Protein AF-A0ABD1S3B9-F1 (afdb_monomer_lite)

Radius of gyration: 33.25 Å; chains: 1; bounding box: 65×69×62 Å

Foldseek 3Di:
DDDDDDDDDDDDDDDDDDDDDPPPPPPPPDDPVRVVVDDDDDDDDPVCVVVVCVVCVVVCVVVVVVCVVVVVDDDDDQWDFADDPDPDDPRTDIDGDPVPDD

Organism: NCBI:txid205694

Structure (mmCIF, N/CA/C/O backbone):
data_AF-A0ABD1S3B9-F1
#
_entry.id   AF-A0ABD1S3B9-F1
#
loop_
_atom_site.group_PDB
_atom_site.id
_atom_site.type_symbol
_atom_site.label_atom_id
_atom_site.label_alt_id
_atom_site.label_comp_id
_atom_site.label_asym_id
_atom_site.label_entity_id
_atom_site.label_seq_id
_atom_site.pdbx_PDB_ins_code
_atom_site.Cartn_x
_atom_site.Cartn_y
_atom_site.Cartn_z
_atom_site.occupancy
_atom_site.B_iso_or_equiv
_atom_site.auth_seq_id
_atom_site.auth_comp_id
_atom_site.auth_asym_id
_atom_site.auth_atom_id
_atom_site.pdbx_PDB_model_num
ATOM 1 N N . MET A 1 1 ? -48.776 -56.324 -24.136 1.00 37.19 1 MET A N 1
ATOM 2 C CA . MET A 1 1 ? -48.250 -57.386 -25.024 1.00 37.19 1 MET A CA 1
ATOM 3 C C . MET A 1 1 ? -47.156 -56.766 -25.874 1.00 37.19 1 MET A C 1
ATOM 5 O O . MET A 1 1 ? -47.421 -55.697 -26.391 1.00 37.19 1 MET A O 1
ATOM 9 N N . VAL A 1 2 ? -45.952 -57.278 -26.098 1.00 36.97 2 VAL A N 1
ATOM 10 C CA . VAL A 1 2 ? -45.032 -58.230 -25.455 1.00 36.97 2 VAL A CA 1
ATOM 11 C C . VAL A 1 2 ? -43.644 -57.736 -25.914 1.00 36.97 2 VAL A C 1
ATOM 13 O O . VAL A 1 2 ? -43.502 -57.213 -27.016 1.00 36.97 2 VAL A O 1
ATOM 16 N N . GLU A 1 3 ? -42.664 -57.853 -25.029 1.00 35.09 3 GLU A N 1
ATOM 17 C CA . GLU A 1 3 ? -41.235 -57.565 -25.186 1.00 35.09 3 GLU A CA 1
ATOM 18 C C . GLU A 1 3 ? -40.579 -58.308 -26.368 1.00 35.09 3 GLU A C 1
ATOM 20 O O . GLU A 1 3 ? -40.948 -59.444 -26.655 1.00 35.09 3 GLU A O 1
ATOM 25 N N . SER A 1 4 ? -39.542 -57.729 -26.992 1.00 45.88 4 SER A N 1
ATOM 26 C CA . SER A 1 4 ? -38.408 -58.503 -27.530 1.00 45.88 4 SER A CA 1
ATOM 27 C C . SER A 1 4 ? -37.163 -57.635 -27.714 1.00 45.88 4 SER A C 1
ATOM 29 O O . SER A 1 4 ? -37.154 -56.638 -28.430 1.00 45.88 4 SER A O 1
ATOM 31 N N . LYS A 1 5 ? -36.114 -58.048 -27.002 1.00 47.66 5 LYS A N 1
ATOM 32 C CA . LYS A 1 5 ? -34.755 -57.511 -26.979 1.00 47.66 5 LYS A CA 1
ATOM 33 C C . LYS A 1 5 ? -34.011 -57.871 -28.264 1.00 47.66 5 LYS A C 1
ATOM 35 O O . LYS A 1 5 ? -34.122 -59.002 -28.727 1.00 47.66 5 LYS A O 1
ATOM 40 N N . GLN A 1 6 ? -33.119 -56.995 -28.723 1.00 46.56 6 GLN A N 1
ATOM 41 C CA . GLN A 1 6 ? -31.945 -57.449 -29.465 1.00 46.56 6 GLN A CA 1
ATOM 42 C C . GLN A 1 6 ? -30.712 -56.645 -29.045 1.00 46.56 6 GLN A C 1
ATOM 44 O O . GLN A 1 6 ? -30.617 -55.437 -29.236 1.00 46.56 6 GLN A O 1
ATOM 49 N N . ILE A 1 7 ? -29.799 -57.360 -28.394 1.00 43.09 7 ILE A N 1
ATOM 50 C CA . ILE A 1 7 ? -28.486 -56.920 -27.939 1.00 43.09 7 ILE A CA 1
ATOM 51 C C . ILE A 1 7 ? -27.521 -57.294 -29.063 1.00 43.09 7 ILE A C 1
ATOM 53 O O . ILE A 1 7 ? -27.454 -58.466 -29.425 1.00 43.09 7 ILE A O 1
ATOM 57 N N . MET A 1 8 ? -26.766 -56.340 -29.606 1.00 39.97 8 MET A N 1
ATOM 58 C CA . MET A 1 8 ? -25.585 -56.649 -30.415 1.00 39.97 8 MET A CA 1
ATOM 59 C C . MET A 1 8 ? -24.417 -55.788 -29.945 1.00 39.97 8 MET A C 1
ATOM 61 O O . MET A 1 8 ? -24.384 -54.573 -30.110 1.00 39.97 8 MET A O 1
ATOM 65 N N . SER A 1 9 ? -23.479 -56.472 -29.298 1.00 42.25 9 SER A N 1
ATOM 66 C CA . SER A 1 9 ? -22.152 -56.023 -28.901 1.00 42.25 9 SER A CA 1
ATOM 67 C C . SER A 1 9 ? -21.247 -55.843 -30.119 1.00 42.25 9 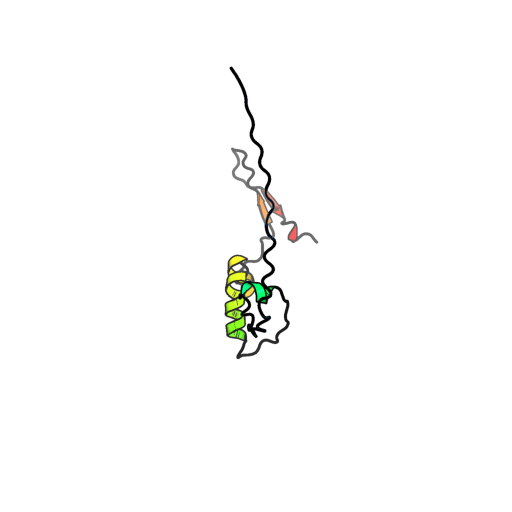SER A C 1
ATOM 69 O O . SER A 1 9 ? -21.163 -56.750 -30.947 1.00 42.25 9 SER A O 1
ATOM 71 N N . SER A 1 10 ? -20.493 -54.746 -30.197 1.00 41.69 10 SER A N 1
ATOM 72 C CA . SER A 1 10 ? -19.273 -54.660 -31.012 1.00 41.69 10 SER A CA 1
ATOM 73 C C . SER A 1 10 ? -18.315 -53.625 -30.417 1.00 41.69 10 SER A C 1
ATOM 75 O O . SER A 1 10 ? -18.700 -52.505 -30.095 1.00 41.69 10 SER A O 1
ATOM 77 N N . SER A 1 11 ? -17.085 -54.078 -30.198 1.00 44.38 11 SER A N 1
ATOM 78 C CA . SER A 1 11 ? -15.996 -53.474 -29.427 1.00 44.38 11 SER A CA 1
ATOM 79 C C . SER A 1 11 ? -15.473 -52.132 -29.970 1.00 44.38 11 SER A C 1
ATOM 81 O O . SER A 1 11 ? -15.511 -51.911 -31.180 1.00 44.38 11 SER A O 1
ATOM 83 N N . PRO A 1 12 ? -14.882 -51.264 -29.122 1.00 45.34 12 PRO A N 1
ATOM 84 C CA . PRO A 1 12 ? -14.152 -50.087 -29.584 1.00 45.34 12 PRO A CA 1
ATOM 85 C C . PRO A 1 12 ? -12.753 -50.465 -30.101 1.00 45.34 12 PRO A C 1
ATOM 87 O O . PRO A 1 12 ? -11.944 -51.060 -29.389 1.00 45.34 12 PRO A O 1
ATOM 90 N N . VAL A 1 13 ? -12.462 -50.093 -31.349 1.00 43.97 13 VAL A N 1
ATOM 91 C CA . VAL A 1 13 ? -11.132 -50.200 -31.966 1.00 43.97 13 VAL A CA 1
ATOM 92 C C . VAL A 1 13 ? -10.215 -49.133 -31.359 1.00 43.97 13 VAL A C 1
ATOM 94 O O . VAL A 1 13 ? -10.431 -47.936 -31.541 1.00 43.97 13 VAL A O 1
ATOM 97 N N . LEU A 1 14 ? -9.187 -49.570 -30.627 1.00 40.50 14 LEU A N 1
ATOM 98 C CA . LEU A 1 14 ? -8.083 -48.735 -30.149 1.00 40.50 14 LEU A CA 1
ATOM 99 C C . LEU A 1 14 ? -7.219 -48.302 -31.342 1.00 40.50 14 LEU A C 1
ATOM 101 O O . LEU A 1 14 ? -6.382 -49.058 -31.832 1.00 40.50 14 LEU A O 1
ATOM 105 N N . GLY A 1 15 ? -7.435 -47.077 -31.817 1.00 37.19 15 GLY A N 1
ATOM 106 C CA . GLY A 1 15 ? -6.564 -46.420 -32.786 1.00 37.19 15 GLY A CA 1
ATOM 107 C C . GLY A 1 15 ? -5.307 -45.874 -32.110 1.00 37.19 15 GLY A C 1
ATOM 108 O O . GLY A 1 15 ? -5.315 -44.767 -31.577 1.00 37.19 15 GLY A O 1
ATOM 109 N N . SER A 1 16 ? -4.220 -46.643 -32.152 1.00 43.75 16 SER A N 1
ATOM 110 C CA . SER A 1 16 ? -2.866 -46.145 -31.900 1.00 43.75 16 SER A CA 1
ATOM 111 C C . SER A 1 16 ? -2.446 -45.216 -33.039 1.00 43.75 16 SER A C 1
ATOM 113 O O . SER A 1 16 ? -2.160 -45.680 -34.139 1.00 43.75 16 SER A O 1
ATOM 115 N N . SER A 1 17 ? -2.373 -43.911 -32.775 1.00 43.84 17 SER A N 1
ATOM 116 C CA . SER A 1 17 ? -1.667 -42.959 -33.638 1.00 43.84 17 SER A CA 1
ATOM 117 C C . SER A 1 17 ? -0.471 -42.395 -32.883 1.00 43.84 17 SER A C 1
ATOM 119 O O . SER A 1 17 ? -0.564 -41.417 -32.143 1.00 43.84 17 SER A O 1
ATOM 121 N N . SER A 1 18 ? 0.668 -43.048 -33.085 1.00 46.75 18 SER A N 1
ATOM 122 C CA . SER A 1 18 ? 2.004 -42.532 -32.818 1.00 46.75 18 SER A CA 1
ATOM 123 C C . SER A 1 18 ? 2.252 -41.278 -33.664 1.00 46.75 18 SER A C 1
ATOM 125 O O . SER A 1 18 ? 2.538 -41.373 -34.855 1.00 46.75 18 SER A O 1
ATOM 127 N N . GLY A 1 19 ? 2.123 -40.106 -33.041 1.00 39.56 19 GLY A N 1
ATOM 128 C CA . GLY A 1 19 ? 2.422 -38.800 -33.625 1.00 39.56 19 GLY A CA 1
ATOM 129 C C . GLY A 1 19 ? 3.580 -38.128 -32.891 1.00 39.56 19 GLY A C 1
ATOM 130 O O . GLY A 1 19 ? 3.433 -37.692 -31.755 1.00 39.56 19 GLY A O 1
ATOM 131 N N . LEU A 1 20 ? 4.726 -38.122 -33.566 1.00 43.59 20 LEU A N 1
ATOM 132 C CA . LEU A 1 20 ? 5.943 -37.319 -33.407 1.00 43.59 20 LEU A CA 1
ATOM 133 C C . LEU A 1 20 ? 5.950 -36.242 -32.299 1.00 43.59 20 LEU A C 1
ATOM 135 O O . LEU A 1 20 ? 5.201 -35.267 -32.308 1.00 43.59 20 LEU A O 1
ATOM 139 N N . GLN A 1 21 ? 6.906 -36.399 -31.381 1.00 47.94 21 GLN A N 1
ATOM 140 C CA . GLN A 1 21 ? 7.254 -35.458 -30.323 1.00 47.94 21 GLN A CA 1
ATOM 141 C C . GLN A 1 21 ? 7.988 -34.236 -30.907 1.00 47.94 21 GLN A C 1
ATOM 143 O O . GLN A 1 21 ? 9.214 -34.150 -30.878 1.00 47.94 21 GLN A O 1
ATOM 148 N N . GLU A 1 22 ? 7.233 -33.264 -31.417 1.00 42.97 22 GLU A N 1
ATOM 149 C CA . GLU A 1 22 ? 7.742 -31.925 -31.721 1.00 42.97 22 GLU A CA 1
ATOM 150 C C . GLU A 1 22 ? 8.056 -31.218 -30.392 1.00 42.97 22 GLU A C 1
ATOM 152 O O . GLU A 1 22 ? 7.167 -30.776 -29.655 1.00 42.97 22 GLU A O 1
ATOM 157 N N . ARG A 1 23 ? 9.344 -31.136 -30.042 1.00 45.88 23 ARG A N 1
ATOM 158 C CA . ARG A 1 23 ? 9.849 -30.388 -28.881 1.00 45.88 23 ARG A CA 1
ATOM 159 C C . ARG A 1 23 ? 9.718 -28.884 -29.161 1.00 45.88 23 ARG A C 1
ATOM 161 O O . ARG A 1 23 ? 10.691 -28.179 -29.399 1.00 45.88 23 ARG A O 1
ATOM 168 N N . SER A 1 24 ? 8.482 -28.391 -29.134 1.00 49.38 24 SER A N 1
ATOM 169 C CA . SER A 1 24 ? 8.168 -26.968 -29.191 1.00 49.38 24 SER A CA 1
ATOM 170 C C . SER A 1 24 ? 8.738 -26.302 -27.941 1.00 49.38 24 SER A C 1
ATOM 172 O O . SER A 1 24 ? 8.258 -26.508 -26.823 1.00 49.38 24 SER A O 1
ATOM 174 N N . ASN A 1 25 ? 9.796 -25.517 -28.139 1.00 56.19 25 ASN A N 1
ATOM 175 C CA . ASN A 1 25 ? 10.401 -24.640 -27.147 1.00 56.19 25 ASN A CA 1
ATOM 176 C C . ASN A 1 25 ? 9.416 -23.495 -26.846 1.00 56.19 25 ASN A C 1
ATOM 178 O O . ASN A 1 25 ? 9.614 -22.344 -27.230 1.00 56.19 25 ASN A O 1
ATOM 182 N N . ARG A 1 26 ? 8.290 -23.814 -26.198 1.00 52.84 26 ARG A N 1
ATOM 183 C CA . ARG A 1 26 ? 7.373 -22.796 -25.701 1.00 52.84 26 ARG A CA 1
ATOM 184 C C . ARG A 1 26 ? 8.093 -22.092 -24.560 1.00 52.84 26 ARG A C 1
ATOM 186 O O . ARG A 1 26 ? 8.160 -22.619 -23.447 1.00 52.84 26 ARG A O 1
ATOM 193 N N . LYS A 1 27 ? 8.602 -20.881 -24.819 1.00 57.50 27 LYS A N 1
ATOM 194 C CA . LYS A 1 27 ? 8.687 -19.853 -23.777 1.00 57.50 27 LYS A CA 1
ATOM 195 C C . LYS A 1 27 ? 7.302 -19.828 -23.140 1.00 57.50 27 LYS A C 1
ATOM 197 O O . LYS A 1 27 ? 6.347 -19.362 -23.752 1.00 57.50 27 LYS A O 1
ATOM 202 N N . ARG A 1 28 ? 7.168 -20.449 -21.967 1.00 63.56 28 ARG A N 1
ATOM 203 C CA . ARG A 1 28 ? 5.953 -20.354 -21.166 1.00 63.56 28 ARG A CA 1
ATOM 204 C C . ARG A 1 28 ? 5.858 -18.895 -20.761 1.00 63.56 28 ARG A C 1
ATOM 206 O O . ARG A 1 28 ? 6.490 -18.497 -19.786 1.00 63.56 28 ARG A O 1
ATOM 213 N N . GLU A 1 29 ? 5.134 -18.100 -21.541 1.00 64.25 29 GLU A N 1
ATOM 214 C CA . GLU A 1 29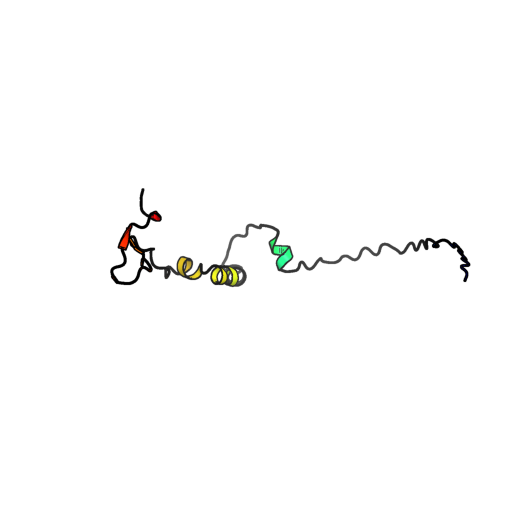 ? 4.641 -16.825 -21.055 1.00 64.25 29 GLU A CA 1
ATOM 215 C C . GLU A 1 29 ? 3.765 -17.144 -19.854 1.00 64.25 29 GLU A C 1
ATOM 217 O O . GLU A 1 29 ? 2.676 -17.712 -19.956 1.00 64.25 29 GLU A O 1
ATOM 222 N N . MET A 1 30 ? 4.328 -16.898 -18.676 1.00 59.12 30 MET A N 1
ATOM 223 C CA . MET A 1 30 ? 3.587 -17.023 -17.444 1.00 59.12 30 MET A CA 1
ATOM 224 C C . MET A 1 30 ? 2.608 -15.861 -17.411 1.00 59.12 30 MET A C 1
ATOM 226 O O . MET A 1 30 ? 3.011 -14.700 -17.453 1.00 59.12 30 MET A O 1
ATOM 230 N N . SER A 1 31 ? 1.319 -16.189 -17.318 1.00 59.56 31 SER A N 1
ATOM 231 C CA . SER A 1 31 ? 0.296 -15.234 -16.899 1.00 59.56 31 SER A CA 1
ATOM 232 C C . SER A 1 31 ? 0.809 -14.476 -15.672 1.00 59.56 31 SER A C 1
ATOM 234 O O . SER A 1 31 ? 1.379 -15.090 -14.764 1.00 59.56 31 SER A O 1
ATOM 236 N N . PHE A 1 32 ? 0.607 -13.155 -15.643 1.00 59.00 32 PHE A N 1
ATOM 237 C CA . PHE A 1 32 ? 1.050 -12.282 -14.552 1.00 59.00 32 PHE A CA 1
ATOM 238 C C . PHE A 1 32 ? 0.674 -12.859 -13.175 1.00 59.00 32 PHE A C 1
ATOM 240 O O . PHE A 1 32 ? 1.494 -12.871 -12.264 1.00 59.00 32 PHE A O 1
ATOM 247 N N . GLY A 1 33 ? -0.508 -13.476 -13.051 1.00 57.91 33 GLY A N 1
ATOM 248 C CA . GLY A 1 33 ? -0.956 -14.127 -11.815 1.00 57.91 33 GLY A CA 1
ATOM 249 C C . GLY A 1 33 ? -0.231 -15.434 -11.454 1.00 57.91 33 GLY A C 1
ATOM 250 O O . GLY A 1 33 ? -0.149 -15.778 -10.278 1.00 57.91 33 GLY A O 1
ATOM 251 N N . GLN A 1 34 ? 0.323 -16.166 -12.427 1.00 58.94 34 GLN A N 1
ATOM 252 C CA . GLN A 1 34 ? 1.105 -17.385 -12.172 1.00 58.94 34 GLN A CA 1
ATOM 253 C C . GLN A 1 34 ? 2.558 -17.083 -11.780 1.00 58.94 34 GLN A C 1
ATOM 255 O O . GLN A 1 34 ? 3.131 -17.822 -10.979 1.00 58.94 34 GLN A O 1
ATOM 260 N N . ALA A 1 35 ? 3.139 -15.985 -12.276 1.00 56.62 35 ALA A N 1
ATOM 261 C CA . ALA A 1 35 ? 4.475 -15.539 -11.871 1.00 56.62 35 ALA A CA 1
ATOM 262 C C . ALA A 1 35 ? 4.528 -15.117 -10.387 1.00 56.62 35 ALA A C 1
ATOM 264 O O . ALA A 1 35 ? 5.541 -15.323 -9.722 1.00 56.62 35 ALA A O 1
ATOM 265 N N . LEU A 1 36 ? 3.414 -14.610 -9.847 1.00 58.56 36 LEU A N 1
ATOM 266 C CA . LEU A 1 36 ? 3.297 -14.154 -8.456 1.00 58.56 36 LEU A CA 1
ATOM 267 C C . LEU A 1 36 ? 3.220 -15.286 -7.419 1.00 58.56 36 LEU A C 1
ATOM 269 O O . LEU A 1 36 ? 3.318 -15.021 -6.226 1.00 58.56 36 LEU A O 1
ATOM 273 N N . ARG A 1 37 ? 3.080 -16.555 -7.835 1.00 60.84 37 ARG A N 1
ATOM 274 C CA . ARG A 1 37 ? 3.114 -17.697 -6.898 1.00 60.84 37 ARG A CA 1
ATOM 275 C C . ARG A 1 37 ? 4.519 -18.062 -6.422 1.00 60.84 37 ARG A C 1
ATOM 277 O O . ARG A 1 37 ? 4.669 -18.957 -5.593 1.00 60.84 37 ARG A O 1
ATOM 284 N N . ARG A 1 38 ? 5.549 -17.395 -6.943 1.00 69.88 38 ARG A N 1
ATOM 285 C CA . ARG A 1 38 ? 6.919 -17.504 -6.452 1.00 69.88 38 ARG A CA 1
ATOM 286 C C . ARG A 1 38 ? 7.297 -16.220 -5.738 1.00 69.88 38 ARG A C 1
ATOM 288 O O . ARG A 1 38 ? 7.352 -15.162 -6.354 1.00 69.88 38 ARG A O 1
ATOM 295 N N . SER A 1 39 ? 7.602 -16.338 -4.452 1.00 77.62 39 SER A N 1
ATOM 296 C CA . SER A 1 39 ? 8.250 -15.266 -3.707 1.00 77.62 39 SER A CA 1
ATOM 297 C C . SER A 1 39 ? 9.649 -15.049 -4.272 1.00 77.62 39 SER A C 1
ATOM 299 O O . SER A 1 39 ? 10.424 -15.997 -4.410 1.00 77.62 39 SER A O 1
ATOM 301 N N . PHE A 1 40 ? 9.974 -13.806 -4.603 1.00 78.19 40 PHE A N 1
ATOM 302 C CA . PHE A 1 40 ? 11.310 -13.404 -5.016 1.00 78.19 40 PHE A CA 1
ATOM 303 C C . PHE A 1 40 ? 11.726 -12.162 -4.236 1.00 78.19 40 PHE A C 1
ATOM 305 O O . PHE A 1 40 ? 10.900 -11.316 -3.899 1.00 78.19 40 PHE A O 1
ATOM 312 N N . PHE A 1 41 ? 13.020 -12.058 -3.954 1.00 85.62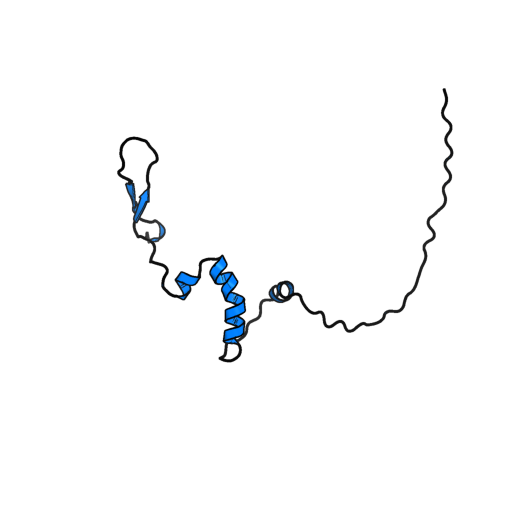 41 PHE A N 1
ATOM 313 C CA . PHE A 1 41 ? 13.606 -10.895 -3.303 1.00 85.62 41 PHE A CA 1
ATOM 314 C C . PHE A 1 41 ? 14.382 -10.104 -4.346 1.00 85.62 41 PHE A C 1
ATOM 316 O O . PHE A 1 41 ? 15.288 -10.634 -4.986 1.00 85.62 41 PHE A O 1
ATOM 323 N N . VAL A 1 42 ? 14.018 -8.838 -4.525 1.00 87.69 42 VAL A N 1
ATOM 324 C CA . VAL A 1 42 ? 14.706 -7.912 -5.428 1.00 87.69 42 VAL A CA 1
ATOM 325 C C . VAL A 1 42 ? 14.982 -6.628 -4.664 1.00 87.69 42 VAL A C 1
ATOM 327 O O . VAL A 1 42 ? 14.102 -6.087 -3.996 1.00 87.69 42 VAL A O 1
ATOM 330 N N . LYS A 1 43 ? 16.220 -6.140 -4.760 1.00 95.38 43 LYS A N 1
ATOM 331 C CA . LYS A 1 43 ? 16.592 -4.837 -4.215 1.00 95.38 43 LYS A CA 1
ATOM 332 C C . LYS A 1 43 ? 16.004 -3.746 -5.104 1.00 95.38 43 LYS A C 1
ATOM 334 O O . LYS A 1 43 ? 16.255 -3.731 -6.309 1.00 95.38 43 LYS A O 1
ATOM 339 N N . LEU A 1 44 ? 15.246 -2.833 -4.506 1.00 95.12 44 LEU A N 1
ATOM 340 C CA . LEU A 1 44 ? 14.706 -1.704 -5.247 1.00 95.12 44 LEU A CA 1
ATOM 341 C C . LEU A 1 44 ? 15.795 -0.664 -5.533 1.00 95.12 44 LEU A C 1
ATOM 343 O O . LEU A 1 44 ? 16.602 -0.330 -4.665 1.00 95.12 44 LEU A O 1
ATOM 347 N N . ASP A 1 45 ? 15.798 -0.158 -6.757 1.00 96.75 45 ASP A N 1
ATOM 348 C CA . ASP A 1 45 ? 16.641 0.928 -7.237 1.00 96.75 45 ASP A CA 1
ATOM 349 C C . ASP A 1 45 ? 15.788 1.963 -7.991 1.00 96.75 45 ASP A C 1
ATOM 351 O O . ASP A 1 45 ? 14.573 1.820 -8.135 1.00 96.75 45 ASP A O 1
ATOM 355 N N . ARG A 1 46 ? 16.417 3.036 -8.483 1.00 97.06 46 ARG A N 1
ATOM 356 C CA . ARG A 1 46 ? 15.702 4.110 -9.196 1.00 97.06 46 ARG A CA 1
ATOM 357 C C . ARG A 1 46 ? 15.043 3.644 -10.499 1.00 97.06 46 ARG A C 1
ATOM 359 O O . ARG A 1 46 ? 14.097 4.285 -10.942 1.00 97.06 46 ARG A O 1
ATOM 366 N N . SER A 1 47 ? 15.534 2.565 -11.104 1.00 96.44 47 SER A N 1
ATOM 367 C CA . SER A 1 47 ? 15.038 2.042 -12.377 1.00 96.44 47 SER A CA 1
ATOM 368 C C . SER A 1 47 ? 13.848 1.097 -12.199 1.00 96.44 47 SER A C 1
ATOM 370 O O . SER A 1 47 ? 12.914 1.126 -12.996 1.00 96.44 47 SER A O 1
ATOM 372 N N . ASN A 1 48 ? 13.843 0.296 -11.131 1.00 93.81 48 ASN A N 1
ATOM 373 C CA . ASN A 1 48 ? 12.833 -0.735 -10.900 1.00 93.81 48 ASN A CA 1
ATOM 374 C C . ASN A 1 48 ? 11.726 -0.300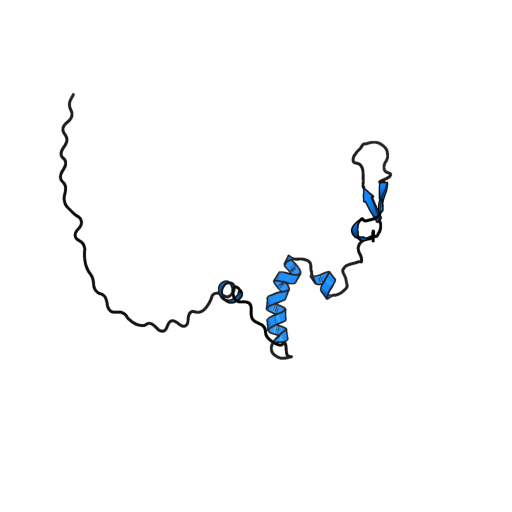 -9.920 1.00 93.81 48 ASN A C 1
ATOM 376 O O . ASN A 1 48 ? 10.632 -0.872 -9.935 1.00 93.81 48 ASN A O 1
ATOM 380 N N .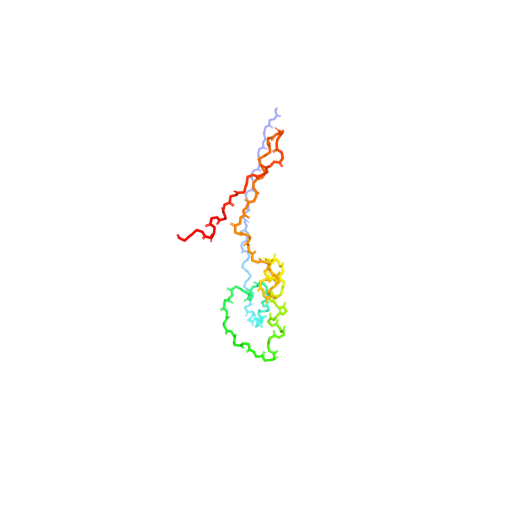 PHE A 1 49 ? 11.966 0.744 -9.118 1.00 94.75 49 PHE A N 1
ATOM 381 C CA . PHE A 1 49 ? 11.000 1.258 -8.151 1.00 94.75 49 PHE A CA 1
ATOM 382 C C . PHE A 1 49 ? 9.666 1.688 -8.783 1.00 94.75 49 PHE A C 1
ATOM 384 O O . PHE A 1 49 ? 8.629 1.322 -8.227 1.00 94.75 49 PHE A O 1
ATOM 391 N N . PRO A 1 50 ? 9.620 2.399 -9.932 1.00 95.31 50 PRO A N 1
ATOM 392 C CA . PRO A 1 50 ? 8.345 2.780 -10.546 1.00 95.31 50 PRO A CA 1
ATOM 393 C C . PRO A 1 50 ? 7.489 1.570 -10.939 1.00 95.31 50 PRO A C 1
ATOM 395 O O . PRO A 1 50 ? 6.288 1.548 -10.673 1.00 95.31 50 PRO A O 1
ATOM 398 N N . SER A 1 51 ? 8.109 0.535 -11.512 1.00 93.31 51 SER A N 1
ATOM 399 C CA . SER A 1 51 ? 7.425 -0.704 -11.896 1.00 93.31 51 SER A CA 1
ATOM 400 C C . SER A 1 51 ? 6.895 -1.446 -10.675 1.00 93.31 51 SER A C 1
ATOM 402 O O . SER A 1 51 ? 5.720 -1.811 -10.631 1.00 93.31 51 SER A O 1
ATOM 404 N N . TRP A 1 52 ? 7.733 -1.599 -9.646 1.00 91.88 52 TRP A N 1
ATOM 405 C CA . TRP A 1 52 ? 7.321 -2.186 -8.374 1.00 91.88 52 TRP A CA 1
ATOM 406 C C . TRP A 1 52 ? 6.149 -1.418 -7.749 1.00 91.88 52 TRP A C 1
ATOM 408 O O . TRP A 1 52 ? 5.154 -2.028 -7.356 1.00 91.88 52 TRP A O 1
ATOM 418 N N . LYS A 1 53 ? 6.220 -0.080 -7.729 1.00 92.38 53 LYS A N 1
ATOM 419 C CA . LYS A 1 53 ? 5.166 0.787 -7.192 1.00 92.38 53 LYS A CA 1
ATOM 420 C C . LYS A 1 53 ? 3.842 0.554 -7.918 1.00 92.38 53 LYS A C 1
ATOM 422 O O . LYS A 1 53 ? 2.815 0.383 -7.263 1.00 92.38 53 LYS A O 1
ATOM 427 N N . THR A 1 54 ? 3.854 0.495 -9.247 1.00 94.19 54 THR A N 1
ATOM 428 C CA . THR A 1 54 ? 2.652 0.219 -10.049 1.00 94.19 54 THR A CA 1
ATOM 429 C C . THR A 1 54 ? 2.060 -1.156 -9.741 1.00 94.19 54 THR A C 1
ATOM 431 O O . THR A 1 54 ? 0.844 -1.274 -9.629 1.00 94.19 54 THR A O 1
ATOM 434 N N . MET A 1 55 ? 2.895 -2.179 -9.533 1.00 91.31 55 MET A N 1
ATOM 435 C CA . MET A 1 55 ? 2.429 -3.529 -9.196 1.00 91.31 55 MET A CA 1
ATOM 436 C C . MET A 1 55 ? 1.769 -3.610 -7.814 1.00 91.31 55 MET A C 1
ATOM 438 O O . MET A 1 55 ? 0.772 -4.311 -7.659 1.00 91.31 55 MET A O 1
ATOM 442 N N . ILE A 1 56 ? 2.308 -2.911 -6.810 1.00 90.75 56 ILE A N 1
ATOM 443 C CA . ILE A 1 56 ? 1.821 -3.003 -5.424 1.00 90.75 56 ILE A CA 1
ATOM 444 C C . ILE A 1 56 ? 0.680 -2.020 -5.113 1.00 90.75 56 ILE A C 1
ATOM 446 O O . ILE A 1 56 ? -0.114 -2.261 -4.206 1.00 90.75 56 ILE A O 1
ATOM 450 N N . THR A 1 57 ? 0.545 -0.933 -5.882 1.00 92.06 57 THR A N 1
ATOM 451 C CA . THR A 1 57 ? -0.484 0.102 -5.655 1.00 92.06 57 THR A CA 1
ATOM 452 C C . THR A 1 57 ? -1.917 -0.454 -5.604 1.00 92.06 57 THR A C 1
ATOM 454 O O . THR A 1 57 ? -2.650 -0.065 -4.694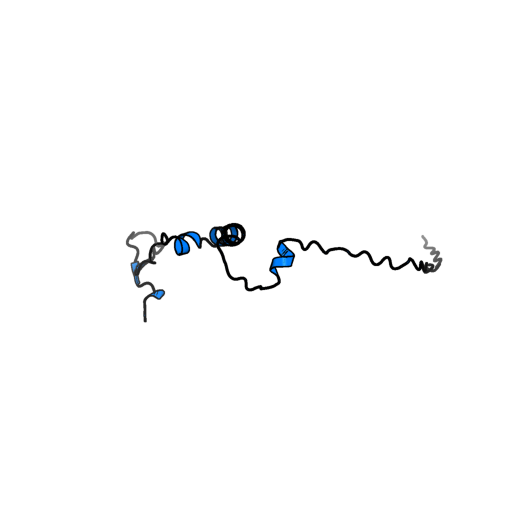 1.00 92.06 57 THR A O 1
ATOM 457 N N . PRO A 1 58 ? -2.355 -1.365 -6.500 1.00 92.25 58 PRO A N 1
ATOM 458 C CA . PRO A 1 58 ? -3.696 -1.944 -6.425 1.00 92.25 58 PRO A CA 1
ATOM 459 C C . PRO A 1 58 ? -3.947 -2.719 -5.129 1.00 92.25 58 PRO A C 1
ATOM 461 O O . PRO A 1 58 ? -5.030 -2.610 -4.566 1.00 92.25 58 PRO A O 1
ATOM 464 N N . VAL A 1 59 ? -2.941 -3.448 -4.633 1.00 90.81 59 VAL A N 1
ATOM 465 C CA . VAL A 1 59 ? -3.028 -4.204 -3.372 1.00 90.81 59 VAL A CA 1
ATOM 466 C C . VAL A 1 59 ? -3.173 -3.241 -2.196 1.00 90.81 59 VAL A C 1
ATOM 468 O O . VAL A 1 59 ? -4.100 -3.360 -1.404 1.00 90.81 59 VAL A O 1
ATOM 471 N N . ILE A 1 60 ? -2.325 -2.210 -2.145 1.00 92.56 60 ILE A N 1
ATOM 472 C CA . ILE A 1 60 ? -2.375 -1.165 -1.112 1.00 92.56 60 ILE A CA 1
ATOM 473 C C . ILE A 1 60 ? -3.750 -0.487 -1.068 1.00 92.56 60 ILE A C 1
ATOM 475 O O . ILE A 1 60 ? -4.283 -0.241 0.014 1.00 92.56 60 ILE A O 1
ATOM 479 N N . LYS A 1 61 ? -4.320 -0.170 -2.235 1.00 91.50 61 LYS A N 1
ATOM 480 C CA . LYS A 1 61 ? -5.633 0.477 -2.331 1.00 91.50 61 LYS A CA 1
ATOM 481 C C . LYS A 1 61 ? -6.772 -0.469 -1.967 1.00 91.50 61 LYS A C 1
ATOM 483 O O . LYS A 1 61 ? -7.682 -0.052 -1.255 1.00 91.50 61 LYS A O 1
ATOM 488 N N . GLY A 1 62 ? -6.709 -1.723 -2.416 1.00 91.50 62 GLY A N 1
ATOM 489 C CA . GLY A 1 62 ? -7.686 -2.758 -2.075 1.00 91.50 62 GLY A CA 1
ATOM 490 C C . GLY A 1 62 ? -7.777 -2.988 -0.567 1.00 91.50 62 GLY A C 1
ATOM 491 O O . GLY A 1 62 ? -8.873 -2.985 -0.010 1.00 91.50 62 GLY A O 1
ATOM 492 N N . ASP A 1 63 ? -6.624 -3.049 0.099 1.00 92.19 63 ASP A N 1
ATOM 493 C CA . ASP A 1 63 ? -6.528 -3.297 1.542 1.00 92.19 63 ASP A CA 1
ATOM 494 C C . ASP A 1 63 ? -6.621 -2.015 2.391 1.00 92.19 63 ASP A C 1
ATOM 496 O O . ASP A 1 63 ? -6.460 -2.057 3.610 1.00 92.19 63 ASP A O 1
ATOM 500 N N . LYS A 1 64 ? -6.884 -0.854 1.770 1.00 90.81 64 LYS A N 1
ATOM 501 C CA . LYS A 1 64 ? -6.976 0.460 2.442 1.00 90.81 64 LYS A CA 1
ATOM 502 C C . LYS A 1 64 ? -5.722 0.814 3.258 1.00 90.81 64 LYS A C 1
ATOM 504 O O . LYS A 1 64 ? -5.792 1.523 4.261 1.00 90.81 64 LYS A O 1
ATOM 509 N N . LEU A 1 65 ? -4.556 0.356 2.801 1.00 91.38 65 LEU A N 1
ATOM 510 C CA . LEU A 1 65 ? -3.263 0.578 3.456 1.00 91.38 65 LEU A CA 1
ATOM 511 C C . LEU A 1 65 ? -2.620 1.922 3.090 1.00 91.38 65 LEU A C 1
ATOM 513 O O . LEU A 1 65 ? -1.637 2.329 3.706 1.00 91.38 65 LEU A O 1
ATOM 517 N N . GLU A 1 66 ? -3.171 2.628 2.100 1.00 91.38 66 GLU A N 1
ATOM 518 C CA . GLU A 1 66 ? -2.631 3.896 1.595 1.00 91.38 66 GLU A CA 1
ATOM 519 C C . GLU A 1 66 ? -2.446 4.936 2.707 1.00 91.38 66 GLU A C 1
ATOM 521 O O . GLU A 1 66 ? -1.397 5.575 2.781 1.00 91.38 66 GLU A O 1
ATOM 526 N N . GLY A 1 67 ? -3.400 5.044 3.634 1.00 88.88 67 GLY A N 1
ATOM 527 C CA . GLY A 1 67 ? -3.288 5.996 4.735 1.00 88.88 67 GLY A CA 1
ATOM 528 C C . GLY A 1 67 ? -2.171 5.670 5.729 1.00 88.88 67 GLY A C 1
ATOM 529 O O . GLY A 1 67 ? -1.597 6.580 6.325 1.00 88.88 67 GLY A O 1
ATOM 530 N N . PHE A 1 68 ? -1.796 4.395 5.874 1.00 88.69 68 PHE A N 1
ATOM 531 C CA . PHE A 1 68 ? -0.657 4.008 6.707 1.00 88.69 68 PHE A CA 1
ATOM 532 C C . PHE A 1 68 ? 0.671 4.355 6.032 1.00 88.69 68 PHE A C 1
ATOM 534 O O . PHE A 1 68 ? 1.597 4.801 6.700 1.00 88.69 68 PHE A O 1
ATOM 541 N N . LEU A 1 69 ? 0.756 4.199 4.707 1.00 89.06 69 LEU A N 1
ATOM 542 C CA . LEU A 1 69 ? 1.954 4.548 3.940 1.00 89.06 69 LEU A CA 1
ATOM 543 C C . LEU A 1 69 ? 2.168 6.059 3.832 1.00 89.06 69 LEU A C 1
ATOM 545 O O . LEU A 1 69 ? 3.305 6.519 3.868 1.00 89.06 69 LEU A O 1
ATOM 549 N N . LEU A 1 70 ? 1.084 6.825 3.689 1.00 89.25 70 LEU A N 1
ATOM 550 C CA . LEU A 1 70 ? 1.128 8.286 3.583 1.00 89.25 70 LEU A CA 1
ATOM 551 C C . LEU A 1 70 ? 1.093 8.991 4.947 1.00 89.25 70 LEU A C 1
ATOM 553 O O . LEU A 1 70 ? 1.207 10.212 5.001 1.00 89.25 70 LEU A O 1
ATOM 557 N N . GLY A 1 71 ? 0.911 8.247 6.042 1.00 87.19 71 GLY A N 1
ATOM 558 C CA . GLY A 1 71 ? 0.758 8.813 7.384 1.00 87.19 71 GLY A CA 1
ATOM 559 C C . GLY A 1 71 ? -0.532 9.619 7.576 1.00 87.19 71 GLY A C 1
ATOM 560 O O . GLY A 1 71 ? -0.619 10.417 8.503 1.00 87.19 71 GLY A O 1
ATOM 561 N N . THR A 1 72 ? -1.529 9.435 6.708 1.00 91.38 72 THR A N 1
ATOM 562 C CA . THR A 1 72 ? -2.830 10.113 6.797 1.00 91.38 72 THR A CA 1
ATOM 563 C C . THR A 1 72 ? -3.847 9.335 7.628 1.00 91.38 72 THR A C 1
ATOM 565 O O . THR A 1 72 ? -4.859 9.908 8.029 1.00 91.38 72 THR A O 1
ATOM 568 N N . THR A 1 73 ? -3.597 8.052 7.927 1.00 89.38 73 THR A N 1
ATOM 569 C CA . THR A 1 73 ? -4.454 7.281 8.836 1.00 89.38 73 THR A CA 1
ATOM 570 C C . THR A 1 73 ? -4.346 7.855 10.252 1.00 89.38 73 THR A C 1
ATOM 572 O O . THR A 1 73 ? -3.257 7.831 10.835 1.00 89.38 73 THR A O 1
ATOM 575 N N . PRO A 1 74 ? -5.452 8.340 10.846 1.00 85.81 74 PRO A N 1
ATOM 576 C CA . PRO A 1 74 ? -5.427 8.853 12.204 1.00 85.81 74 PRO A CA 1
ATOM 577 C C . PRO A 1 74 ? -5.143 7.726 13.195 1.00 85.81 74 PRO A C 1
ATOM 579 O O . PRO A 1 74 ? -5.547 6.575 13.009 1.00 85.81 74 PRO A O 1
ATOM 582 N N . ARG A 1 75 ? -4.473 8.071 14.296 1.00 83.44 75 ARG A N 1
ATOM 583 C CA . ARG A 1 75 ? -4.288 7.142 15.410 1.00 83.44 75 ARG A CA 1
ATOM 584 C C . ARG A 1 75 ? -5.665 6.674 15.915 1.00 83.44 75 ARG A C 1
ATOM 586 O O . ARG A 1 75 ? -6.524 7.528 16.142 1.00 83.44 75 ARG A O 1
ATOM 593 N N . PRO A 1 76 ? -5.875 5.364 16.153 1.00 85.81 76 PRO A N 1
ATOM 594 C CA . PRO A 1 76 ? -7.127 4.872 16.718 1.00 85.81 76 PRO A CA 1
ATOM 595 C C . PRO A 1 76 ? -7.458 5.581 18.032 1.00 85.81 76 PRO A C 1
ATOM 597 O O . PRO A 1 76 ? -6.567 5.800 18.857 1.00 85.81 76 PRO A O 1
ATOM 600 N N . SER A 1 77 ? -8.726 5.921 18.254 1.00 85.94 77 SER A N 1
ATOM 601 C CA . SER A 1 77 ? -9.146 6.552 19.507 1.00 85.94 77 SER A CA 1
ATOM 602 C C . SER A 1 77 ? -8.845 5.645 20.703 1.00 85.94 77 SER A C 1
ATOM 604 O O . SER A 1 77 ? -9.013 4.424 20.634 1.00 85.94 77 SER A O 1
ATOM 606 N N . LYS A 1 78 ? -8.421 6.252 21.818 1.00 86.25 78 LYS A N 1
ATOM 607 C CA . LYS A 1 78 ? -8.259 5.558 23.106 1.00 86.25 78 LYS A CA 1
ATOM 608 C C . LYS A 1 78 ? -9.594 5.145 23.718 1.00 86.25 78 LYS A C 1
ATOM 610 O O . LYS A 1 78 ? -9.605 4.300 24.597 1.00 86.25 78 LYS A O 1
ATOM 615 N N . ASN A 1 79 ? -10.683 5.745 23.249 1.00 84.81 79 ASN A N 1
ATOM 616 C CA . ASN A 1 79 ? -12.025 5.565 23.769 1.00 84.81 79 ASN A CA 1
ATOM 617 C C . ASN A 1 79 ? -12.966 5.176 22.623 1.00 84.81 79 ASN A C 1
ATOM 619 O O . ASN A 1 79 ? -12.926 5.797 21.557 1.00 84.81 79 ASN A O 1
ATOM 623 N N . ILE A 1 80 ? -13.811 4.175 22.844 1.00 85.00 80 ILE A N 1
ATOM 624 C CA . ILE A 1 80 ? -14.826 3.701 21.901 1.00 85.00 80 ILE A CA 1
ATOM 625 C C . ILE A 1 80 ? -16.191 4.081 22.472 1.00 85.00 80 ILE A C 1
ATOM 627 O O . ILE A 1 80 ? -16.472 3.817 23.639 1.00 85.00 80 ILE A O 1
ATOM 631 N N . MET A 1 81 ? -17.036 4.717 21.663 1.00 80.94 81 MET A N 1
ATOM 632 C CA . MET A 1 81 ? -18.412 5.027 22.044 1.00 80.94 81 MET A CA 1
ATOM 633 C C . MET A 1 81 ? -19.311 3.871 21.614 1.00 80.94 81 MET A C 1
ATOM 635 O O . MET A 1 81 ? -19.404 3.570 20.425 1.00 80.94 81 MET A O 1
ATOM 639 N N . ILE A 1 82 ? -19.962 3.221 22.574 1.00 78.25 82 ILE A N 1
ATOM 640 C CA . ILE A 1 82 ? -20.975 2.203 22.302 1.00 78.25 82 ILE A CA 1
ATOM 641 C C . ILE A 1 82 ? -22.334 2.891 22.396 1.00 78.25 82 ILE A C 1
ATOM 643 O O . ILE A 1 82 ? -22.714 3.387 23.456 1.00 78.25 82 ILE A O 1
ATOM 647 N N . SER A 1 83 ? -23.062 2.943 21.283 1.00 70.19 83 SER A N 1
ATOM 648 C CA . SER A 1 83 ? -24.489 3.256 21.310 1.00 70.19 83 SER A CA 1
ATOM 649 C C . SER A 1 83 ? -25.236 1.966 21.628 1.00 70.19 83 SER A C 1
ATOM 651 O O . SER A 1 83 ? -25.287 1.043 20.817 1.00 70.19 83 SER A O 1
ATOM 653 N N . GLU A 1 84 ? -25.786 1.867 22.834 1.00 62.19 84 GLU A N 1
ATOM 654 C CA . GLU A 1 84 ? -26.763 0.823 23.113 1.00 62.19 84 GLU A CA 1
ATOM 655 C C . GLU A 1 84 ? -28.045 1.202 22.370 1.00 62.19 84 GLU A C 1
ATOM 657 O O . GLU A 1 84 ? -28.638 2.248 22.617 1.00 62.19 84 GLU A O 1
ATOM 662 N N . ALA A 1 85 ? -28.455 0.373 21.409 1.00 56.28 85 ALA A N 1
ATOM 663 C CA . ALA A 1 85 ? -29.693 0.540 20.650 1.00 56.28 85 ALA A CA 1
ATOM 664 C C . ALA A 1 85 ? -30.928 0.198 21.507 1.00 56.28 85 ALA A C 1
ATOM 666 O O . ALA A 1 85 ? -31.775 -0.600 21.107 1.00 56.28 85 ALA A O 1
ATOM 667 N N . ARG A 1 86 ? -31.013 0.753 22.718 1.00 57.59 86 ARG A N 1
ATOM 668 C CA . ARG A 1 86 ? -32.216 0.717 23.542 1.00 57.59 86 ARG A CA 1
ATOM 669 C C . ARG A 1 86 ? -32.767 2.127 23.595 1.00 57.59 86 ARG A C 1
ATOM 671 O O . ARG A 1 86 ? -32.086 3.059 24.006 1.00 57.59 86 ARG A O 1
ATOM 678 N N . GLN A 1 87 ? -33.970 2.243 23.046 1.00 53.97 87 GLN A N 1
ATOM 679 C CA . GLN A 1 87 ? -34.770 3.453 23.026 1.00 53.97 87 GLN A CA 1
ATOM 680 C C . GLN A 1 87 ? -34.746 4.106 24.416 1.00 53.97 87 GLN A C 1
ATOM 682 O O . GLN A 1 87 ? -34.920 3.422 25.420 1.00 53.97 87 GLN A O 1
ATOM 687 N N . ASP A 1 88 ? -34.488 5.415 24.406 1.00 53.34 88 ASP A N 1
ATOM 688 C CA . ASP A 1 88 ? -34.862 6.416 25.415 1.00 53.34 88 ASP A CA 1
ATOM 689 C C . ASP A 1 88 ? -33.754 7.175 26.161 1.00 53.34 88 ASP A C 1
ATOM 691 O O . ASP A 1 88 ? -34.058 8.235 26.698 1.00 53.34 88 ASP A O 1
ATOM 695 N N . GLU A 1 89 ? -32.464 6.829 26.059 1.00 52.16 89 GLU A N 1
ATOM 696 C CA . GLU A 1 89 ? -31.391 7.738 26.519 1.00 52.16 89 GLU A CA 1
ATOM 697 C C . GLU A 1 89 ? -30.192 7.765 25.559 1.00 52.16 89 GLU A C 1
ATOM 699 O O . GLU A 1 89 ? -29.351 6.871 25.514 1.00 52.16 89 GLU A O 1
ATOM 704 N N . ALA A 1 90 ? -30.100 8.836 24.766 1.00 53.56 90 ALA A N 1
ATOM 705 C CA . ALA A 1 90 ? -29.042 9.079 23.784 1.00 53.56 90 ALA A CA 1
ATOM 706 C C . ALA A 1 90 ? -27.699 9.497 24.427 1.00 53.56 90 ALA A C 1
ATOM 708 O O . ALA A 1 90 ? -27.080 10.477 24.014 1.00 53.56 90 ALA A O 1
ATOM 709 N N . GLN A 1 91 ? -27.230 8.768 25.441 1.00 56.53 91 GLN A N 1
ATOM 710 C CA . GLN A 1 91 ? -25.883 8.918 25.991 1.00 56.53 91 GLN A CA 1
ATOM 711 C C . GLN A 1 91 ? -25.118 7.605 25.819 1.00 56.53 91 GLN A C 1
ATOM 713 O O . GLN A 1 91 ? -25.149 6.718 26.664 1.00 56.53 91 GLN A O 1
ATOM 718 N N . GLY A 1 92 ? -24.431 7.467 24.681 1.00 65.50 92 GLY A N 1
ATOM 719 C CA . GLY A 1 92 ? -23.578 6.307 24.423 1.00 65.50 92 GLY A CA 1
ATOM 720 C C . GLY A 1 92 ? -22.486 6.171 25.487 1.00 65.50 92 GLY A C 1
ATOM 721 O O . GLY A 1 92 ? -21.802 7.143 25.818 1.00 65.50 92 GLY A O 1
ATOM 722 N N . LYS A 1 93 ? -22.304 4.959 26.015 1.00 75.88 93 LYS A N 1
ATOM 723 C CA . LYS A 1 93 ? -21.281 4.661 27.020 1.00 75.88 93 LYS A CA 1
ATOM 724 C C . LYS A 1 93 ? -19.902 4.695 26.364 1.00 75.88 93 LYS A C 1
ATOM 726 O O . LYS A 1 93 ? -19.654 4.006 25.373 1.00 75.88 93 LYS A O 1
ATOM 731 N N . ILE A 1 94 ? -18.996 5.494 26.922 1.00 82.25 94 ILE A N 1
ATOM 732 C CA . ILE A 1 94 ? -17.599 5.556 26.488 1.00 82.25 94 ILE A CA 1
ATOM 733 C C . ILE A 1 94 ? -16.822 4.458 27.223 1.00 82.25 94 ILE A C 1
ATOM 735 O O . ILE A 1 94 ? -16.733 4.486 28.449 1.00 82.25 94 ILE A O 1
ATOM 739 N N . ILE A 1 95 ? -16.261 3.499 26.485 1.00 86.19 95 ILE A N 1
ATOM 740 C CA . ILE A 1 95 ? -15.367 2.463 27.023 1.00 86.19 95 ILE A CA 1
ATOM 741 C C . ILE A 1 95 ? -13.917 2.717 26.580 1.00 86.19 95 ILE A C 1
ATOM 743 O O . ILE A 1 95 ? -13.703 3.237 25.479 1.00 86.19 95 ILE A O 1
ATOM 747 N N . PRO A 1 96 ? -12.903 2.367 27.392 1.00 84.50 96 PRO A N 1
ATOM 748 C CA . PRO A 1 96 ? -11.518 2.382 26.937 1.00 84.50 96 PRO A CA 1
ATOM 749 C C . PRO A 1 96 ? -11.329 1.357 25.813 1.00 84.50 96 PRO A C 1
ATOM 751 O O . PRO A 1 96 ? -11.942 0.292 25.804 1.00 84.50 96 PRO A O 1
ATOM 754 N N . ASN A 1 97 ? -10.507 1.699 24.826 1.00 84.81 97 ASN A N 1
ATOM 755 C CA . ASN A 1 97 ? -10.175 0.809 23.726 1.00 84.81 97 ASN A CA 1
ATOM 756 C C . ASN A 1 97 ? -9.201 -0.276 24.238 1.00 84.81 97 ASN A C 1
ATOM 758 O O . ASN A 1 97 ? -8.072 0.074 24.601 1.00 84.81 97 ASN A O 1
ATOM 762 N N . PRO A 1 98 ? -9.582 -1.570 24.201 1.00 83.88 98 PRO A N 1
ATOM 763 C CA . PRO A 1 98 ? -8.762 -2.671 24.715 1.00 83.88 98 PRO A CA 1
ATOM 764 C C . PRO A 1 98 ? -7.379 -2.777 24.063 1.00 83.88 98 PRO A C 1
ATOM 766 O O . PRO A 1 98 ? -6.447 -3.291 24.668 1.00 83.88 98 PRO A O 1
ATOM 769 N N . GLN A 1 99 ? -7.200 -2.249 22.845 1.00 80.88 99 GLN A N 1
ATOM 770 C CA . GLN A 1 99 ? -5.897 -2.225 22.165 1.00 80.88 99 GLN A CA 1
ATOM 771 C C . GLN A 1 99 ? -4.839 -1.361 22.879 1.00 80.88 99 GLN A C 1
ATOM 773 O O . GLN A 1 99 ? -3.672 -1.379 22.486 1.00 80.88 99 GLN A O 1
ATOM 778 N N . TYR A 1 100 ? -5.237 -0.568 23.879 1.00 81.06 100 TYR A N 1
ATOM 779 C CA . TYR A 1 100 ? -4.352 0.303 24.653 1.00 81.06 100 TYR A CA 1
ATOM 780 C C . TYR A 1 100 ? -4.113 -0.161 26.095 1.00 81.06 100 TYR A C 1
ATOM 782 O O . TYR A 1 100 ? -3.321 0.480 26.790 1.00 81.06 100 TYR A O 1
ATOM 790 N N . GLU A 1 101 ? -4.760 -1.236 26.545 1.00 76.88 101 GLU A N 1
ATOM 791 C CA . GLU A 1 101 ? -4.499 -1.831 27.858 1.00 76.88 101 GLU A CA 1
ATOM 792 C C . GLU A 1 101 ? -3.207 -2.668 27.765 1.00 76.88 101 GLU A C 1
ATOM 794 O O . GLU A 1 101 ? -3.063 -3.498 26.867 1.00 76.88 101 GLU A O 1
ATOM 799 N N . LYS A 1 102 ? -2.218 -2.359 28.614 1.00 68.50 102 LYS A N 1
ATOM 800 C CA . LYS A 1 102 ? -0.906 -3.029 28.673 1.00 68.50 102 LYS A CA 1
ATOM 801 C C . LYS A 1 102 ? -0.861 -4.038 29.805 1.00 68.50 102 LYS A C 1
ATOM 803 O O . LYS A 1 102 ? -1.410 -3.700 30.875 1.00 68.50 102 LYS A O 1
#

Secondary structure (DSSP, 8-state):
-------------------------------HHHHTTS-------TTTHHHHHHHHHHHHHHTT-HHHHHT-SPPPPSEEEE----TT---PEEEE-GGG--

pLDDT: mean 70.55, std 19.96, range [35.09, 97.06]

Sequence (102 aa):
MVESKQIMSSSPVLGSSSGLQERSNRKREMSFGQALRRSFFVKLDRSNFPSWKTMITPVIKGDKLEGFLLGTTPRPSKNIMISEARQDEAQGKIIPNPQYEK